Prot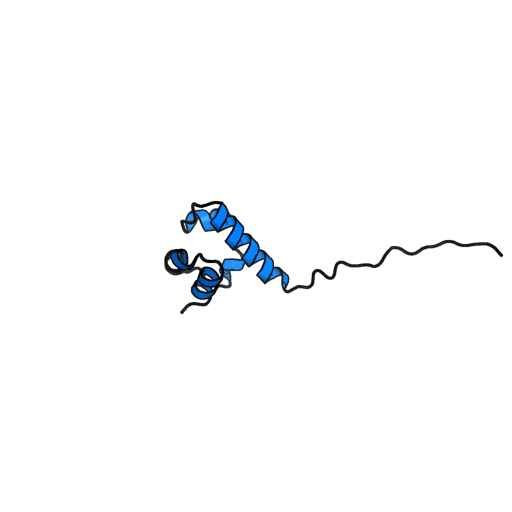ein AF-A0A520GR27-F1 (afdb_monomer)

pLDDT: mean 80.82, std 15.96, range [43.03, 94.12]

Nearest PDB structures (foldseek):
  4rqm-assembly2_B  TM=9.596E-01  e=5.184E-04  Homo sapiens
  4rqm-assembly1_A  TM=9.674E-01  e=1.062E-03  Homo sapiens
  4rqn-assembly1_A  TM=9.303E-01  e=1.521E-03  Homo sapiens
  4nj8-assembly2_B  TM=9.222E-01  e=2.606E-03  Homo sapiens
  4nl9-assembly2_B  TM=9.309E-01  e=5.340E-03  Homo sapiens

Mean predicted aligned error: 10.7 Å

Sequence (80 aa):
MNDVENWLQGLGLGDYAQAFAEQEIAFDLLLELGDDDLKEIGVAALGHRKRMLRSIAGMCGGGSFSALPTPAAPTDRDVL

Radius of gyration: 20.69 Å; Cα contacts (8 Å, |Δi|>4): 46; chains: 1; bounding box: 51×63×24 Å

Foldseek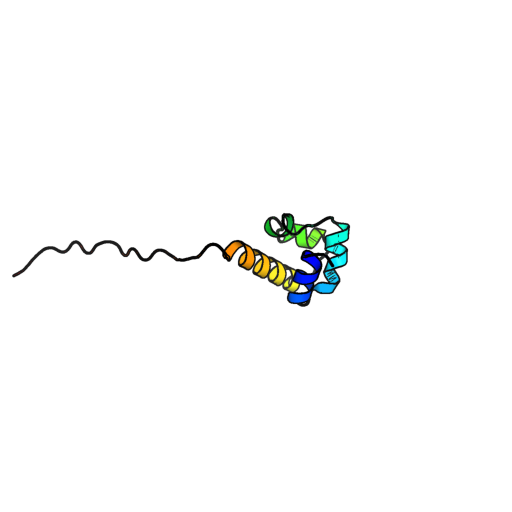 3Di:
DAPQLVVCVVLVNNVLVVLCVVVVNHPVCLLVDDLVNCVVSPVPDPVSSVSSVVVSVVVVPVPDPPPDPPPDDPPDDDDD

Solvent-accessible surface area (backbone atoms only — not comparable to full-atom values): 5098 Å² total; per-residue (Å²): 138,53,72,56,36,56,53,28,44,75,72,74,43,40,88,49,34,59,44,36,55,79,66,68,56,47,72,75,51,52,72,72,56,48,81,62,55,39,42,75,57,61,50,76,51,64,70,57,47,55,52,51,52,52,51,42,54,55,63,69,47,76,60,72,82,70,70,82,80,76,77,78,80,86,88,73,87,88,90,134

Secondary structure (DSSP, 8-state):
--HHHHHHHHTT-GGGHHHHHHTT--TTGGGT--HHHHHHTT---HHHHHHHHHHHHHHHTTS-----------------

Structure (mmCIF, N/CA/C/O backbone):
data_AF-A0A520GR27-F1
#
_entry.id   AF-A0A520GR27-F1
#
loop_
_atom_site.group_PDB
_atom_site.id
_atom_site.type_symbol
_atom_site.label_atom_id
_atom_site.label_alt_id
_atom_site.label_comp_id
_atom_site.label_asym_id
_atom_site.label_entity_id
_atom_site.label_seq_id
_atom_site.pdbx_PDB_ins_code
_atom_site.Cartn_x
_atom_site.Cartn_y
_atom_site.Cartn_z
_atom_site.occupancy
_atom_site.B_iso_or_equiv
_atom_site.auth_seq_id
_atom_site.auth_comp_id
_atom_site.auth_asym_id
_atom_site.auth_atom_id
_atom_site.pdbx_PDB_model_num
ATOM 1 N N . MET A 1 1 ? -5.874 5.454 -13.933 1.00 54.53 1 MET A N 1
ATOM 2 C CA . MET A 1 1 ? -5.608 4.220 -13.173 1.00 54.53 1 MET A CA 1
ATOM 3 C C . MET A 1 1 ? -4.110 4.067 -13.148 1.00 54.53 1 MET A C 1
ATOM 5 O O . MET A 1 1 ? -3.517 3.880 -14.202 1.00 54.53 1 MET A O 1
ATOM 9 N N . ASN A 1 2 ? -3.522 4.318 -11.984 1.00 73.31 2 ASN A N 1
ATOM 10 C CA . ASN A 1 2 ? -2.075 4.331 -11.787 1.00 73.31 2 ASN A CA 1
ATOM 11 C C . ASN A 1 2 ? -1.595 2.889 -11.560 1.00 73.31 2 ASN A C 1
ATOM 13 O O . ASN A 1 2 ? -2.304 2.110 -10.923 1.00 73.31 2 ASN A O 1
ATOM 17 N N . ASP A 1 3 ? -0.402 2.522 -12.028 1.00 86.81 3 ASP A N 1
ATOM 18 C CA . ASP A 1 3 ? 0.128 1.155 -11.879 1.00 86.81 3 ASP A CA 1
ATOM 19 C C . ASP A 1 3 ? 0.177 0.700 -10.407 1.00 86.81 3 ASP A C 1
ATOM 21 O O . ASP A 1 3 ? -0.126 -0.450 -10.085 1.00 86.81 3 ASP A O 1
ATOM 25 N N . VAL A 1 4 ? 0.451 1.642 -9.497 1.00 88.88 4 VAL A N 1
ATOM 26 C CA . VAL A 1 4 ? 0.442 1.450 -8.037 1.00 88.88 4 VAL A CA 1
ATOM 27 C C . VAL A 1 4 ? -0.942 1.063 -7.512 1.00 88.88 4 VAL A C 1
ATOM 29 O O . VAL A 1 4 ? -1.065 0.146 -6.703 1.00 88.88 4 VAL A O 1
ATOM 32 N N . GLU A 1 5 ? -1.997 1.723 -7.992 1.00 90.75 5 GLU A N 1
ATOM 33 C CA . GLU A 1 5 ? -3.382 1.431 -7.606 1.00 90.75 5 GLU A CA 1
ATOM 34 C C . GLU A 1 5 ? -3.776 0.017 -8.038 1.00 90.75 5 GLU A C 1
ATOM 36 O O . GLU A 1 5 ? -4.347 -0.736 -7.250 1.00 90.75 5 GLU A O 1
ATOM 41 N N . ASN A 1 6 ? -3.422 -0.372 -9.265 1.00 91.25 6 ASN A N 1
ATOM 42 C CA . ASN A 1 6 ? -3.720 -1.704 -9.781 1.00 91.25 6 ASN A CA 1
ATOM 43 C C . ASN A 1 6 ? -2.962 -2.797 -9.006 1.00 91.25 6 ASN A C 1
ATOM 45 O O . ASN A 1 6 ? -3.526 -3.844 -8.683 1.00 91.25 6 ASN A O 1
ATOM 49 N N . TRP A 1 7 ? -1.704 -2.536 -8.642 1.00 91.69 7 TRP A N 1
ATOM 50 C CA . TRP A 1 7 ? -0.931 -3.420 -7.771 1.00 91.69 7 TRP A CA 1
ATOM 51 C C . TRP A 1 7 ? -1.569 -3.565 -6.383 1.00 91.69 7 TRP A C 1
ATOM 53 O O . TRP A 1 7 ? -1.779 -4.686 -5.913 1.00 91.69 7 TRP A O 1
ATOM 63 N N . LEU A 1 8 ? -1.946 -2.453 -5.752 1.00 92.56 8 LEU A N 1
ATOM 64 C CA . LEU A 1 8 ? -2.617 -2.454 -4.453 1.00 92.56 8 LEU A CA 1
ATOM 65 C C . LEU A 1 8 ? -3.957 -3.194 -4.504 1.00 92.56 8 LEU A C 1
ATOM 67 O O . LEU A 1 8 ? -4.234 -4.008 -3.622 1.00 92.56 8 LEU A O 1
ATOM 71 N N . GLN A 1 9 ? -4.763 -2.990 -5.548 1.00 92.81 9 GLN A N 1
ATOM 72 C CA . GLN A 1 9 ? -6.004 -3.742 -5.751 1.00 92.81 9 GLN A CA 1
ATOM 73 C C . GLN A 1 9 ? -5.749 -5.247 -5.888 1.00 92.81 9 GLN A C 1
ATOM 75 O O . GLN A 1 9 ? -6.453 -6.037 -5.257 1.00 92.81 9 GLN A O 1
ATOM 80 N N . GLY A 1 10 ? -4.703 -5.658 -6.612 1.00 92.19 10 GLY A N 1
ATOM 81 C CA . GLY A 1 10 ? -4.299 -7.065 -6.718 1.00 92.19 10 GLY A CA 1
ATOM 82 C C . GLY A 1 10 ? -3.921 -7.706 -5.375 1.00 92.19 10 GLY A C 1
ATOM 83 O O . GLY A 1 10 ? -4.095 -8.910 -5.189 1.00 92.19 10 GLY A O 1
ATOM 84 N N . LEU A 1 11 ? -3.461 -6.910 -4.406 1.00 91.44 11 LEU A N 1
ATOM 85 C CA . LEU A 1 11 ? -3.170 -7.359 -3.040 1.00 91.44 11 LEU A CA 1
ATOM 86 C C . LEU A 1 11 ? -4.388 -7.338 -2.099 1.00 91.44 11 LEU A C 1
ATOM 88 O O . LEU A 1 11 ? -4.284 -7.822 -0.963 1.00 91.44 11 LEU A O 1
ATOM 92 N N . GLY A 1 12 ? -5.521 -6.791 -2.554 1.00 93.00 12 GLY A N 1
ATOM 93 C CA . GLY A 1 12 ? -6.689 -6.484 -1.724 1.00 93.00 12 GLY A CA 1
ATOM 94 C C . GLY A 1 12 ? -6.472 -5.277 -0.805 1.00 93.00 12 GLY A C 1
ATOM 95 O O . GLY A 1 12 ? -7.065 -5.209 0.265 1.00 93.00 12 GLY A O 1
ATOM 96 N N . LEU A 1 13 ? -5.574 -4.369 -1.190 1.00 93.25 13 LEU A N 1
ATOM 97 C CA . LEU A 1 13 ? -5.135 -3.187 -0.441 1.00 93.25 13 LEU A CA 1
ATOM 98 C C . LEU A 1 13 ? -5.429 -1.886 -1.211 1.00 93.25 13 LEU A C 1
ATOM 100 O O . LEU A 1 13 ? -4.763 -0.877 -0.994 1.00 93.25 13 LEU A O 1
ATOM 104 N N . GLY A 1 14 ? -6.408 -1.913 -2.122 1.00 91.50 14 GLY A N 1
ATOM 105 C CA . GLY A 1 14 ? -6.757 -0.785 -2.992 1.00 91.50 14 GLY A CA 1
ATOM 106 C C . GLY A 1 14 ? -7.114 0.499 -2.238 1.00 91.50 14 GLY A C 1
ATOM 107 O O . GLY A 1 14 ? -6.833 1.582 -2.738 1.00 91.50 14 GLY A O 1
ATOM 108 N N . ASP A 1 15 ? -7.632 0.394 -1.011 1.00 90.81 15 ASP A N 1
ATOM 109 C CA . ASP A 1 15 ? -7.944 1.542 -0.149 1.00 90.81 15 ASP A CA 1
ATOM 110 C C . ASP A 1 15 ? -6.725 2.424 0.170 1.00 90.81 15 ASP A C 1
ATOM 112 O O . ASP A 1 15 ? -6.874 3.603 0.478 1.00 90.81 15 ASP A O 1
ATOM 116 N N . TYR A 1 16 ? -5.508 1.883 0.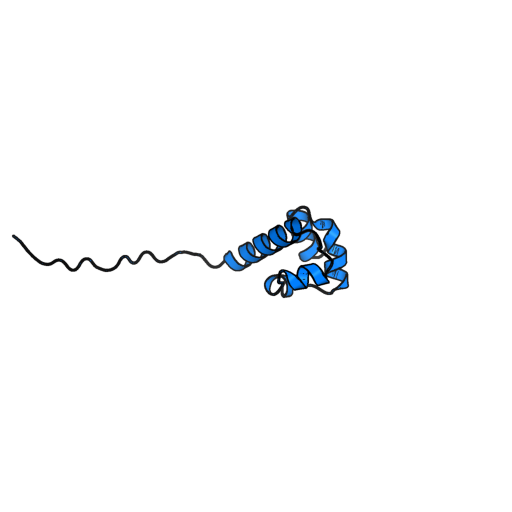064 1.00 91.56 16 TYR A N 1
ATOM 117 C CA . TYR A 1 16 ? -4.280 2.650 0.278 1.00 91.56 16 TYR A CA 1
ATOM 118 C C . TYR A 1 16 ? -3.822 3.423 -0.963 1.00 91.56 16 TYR A C 1
ATOM 120 O O . TYR A 1 16 ? -2.909 4.234 -0.858 1.00 91.56 16 TYR A O 1
ATOM 128 N N . ALA A 1 17 ? -4.433 3.217 -2.134 1.00 90.44 17 ALA A N 1
ATOM 129 C CA . ALA A 1 17 ? -3.969 3.827 -3.380 1.00 90.44 17 ALA A CA 1
ATOM 130 C C . ALA A 1 17 ? -3.955 5.358 -3.328 1.00 90.44 17 ALA A C 1
ATOM 132 O O . ALA A 1 17 ? -3.026 5.978 -3.843 1.00 90.44 17 ALA A O 1
ATOM 133 N N . GLN A 1 18 ? -4.939 5.960 -2.655 1.00 90.19 18 GLN A N 1
ATOM 134 C CA . GLN A 1 18 ? -4.975 7.405 -2.458 1.00 90.19 18 GLN A CA 1
ATOM 135 C C . GLN A 1 18 ? -3.800 7.888 -1.601 1.00 90.19 18 GLN A C 1
ATOM 137 O O . GLN A 1 18 ? -3.111 8.812 -2.012 1.00 90.19 18 GLN A O 1
ATOM 142 N N . ALA A 1 19 ? -3.510 7.218 -0.482 1.00 90.88 19 ALA A N 1
ATOM 143 C CA . ALA A 1 19 ? -2.401 7.592 0.397 1.00 90.88 19 ALA A CA 1
ATOM 144 C C . ALA A 1 19 ? -1.041 7.512 -0.319 1.00 90.88 19 ALA A C 1
ATOM 146 O O . ALA A 1 19 ? -0.181 8.365 -0.126 1.00 90.88 19 ALA A O 1
ATOM 147 N N . PHE A 1 20 ? -0.854 6.518 -1.191 1.00 90.94 20 PHE A N 1
ATOM 148 C CA . PHE A 1 20 ? 0.347 6.419 -2.026 1.00 90.94 20 PHE A CA 1
ATOM 149 C C . PHE A 1 20 ? 0.422 7.551 -3.063 1.00 90.94 20 PHE A C 1
ATOM 151 O O . PHE A 1 20 ? 1.493 8.114 -3.273 1.00 90.94 20 PHE A O 1
ATOM 158 N N . ALA A 1 21 ? -0.701 7.911 -3.689 1.00 89.12 21 ALA A N 1
ATOM 159 C CA . ALA A 1 21 ? -0.754 8.994 -4.670 1.00 89.12 21 ALA A CA 1
ATOM 160 C C . ALA A 1 21 ? -0.544 10.383 -4.039 1.00 89.12 21 ALA A C 1
ATOM 162 O O . ALA A 1 21 ? 0.127 11.221 -4.633 1.00 89.12 21 ALA A O 1
ATOM 163 N N . GLU A 1 22 ? -1.080 10.618 -2.838 1.00 90.56 22 GLU A N 1
ATOM 164 C CA . GLU A 1 22 ? -0.892 11.863 -2.075 1.00 90.56 22 GLU A CA 1
ATOM 165 C C . GLU A 1 22 ? 0.572 12.092 -1.680 1.00 90.56 22 GLU A C 1
ATOM 167 O O . GLU A 1 22 ? 1.005 13.234 -1.571 1.00 90.56 22 GLU A O 1
ATOM 172 N N . GLN A 1 23 ? 1.331 11.009 -1.507 1.00 90.00 23 GLN A N 1
ATOM 173 C CA . GLN A 1 23 ? 2.760 11.019 -1.186 1.00 90.00 23 GLN A CA 1
ATOM 174 C C . GLN A 1 23 ? 3.652 10.938 -2.442 1.00 90.00 23 GLN A C 1
ATOM 176 O O . GLN A 1 23 ? 4.854 10.714 -2.330 1.00 90.00 23 GLN A O 1
ATOM 181 N N . GLU A 1 24 ? 3.068 11.063 -3.641 1.00 89.06 24 GLU A N 1
ATOM 182 C CA . GLU A 1 24 ? 3.754 10.954 -4.939 1.00 89.06 24 GLU A CA 1
ATOM 183 C C . GLU A 1 24 ? 4.577 9.657 -5.109 1.00 89.06 24 GLU A C 1
ATOM 185 O O . GLU A 1 24 ? 5.572 9.609 -5.836 1.00 89.06 24 GLU A O 1
ATOM 190 N N . ILE A 1 25 ? 4.145 8.566 -4.466 1.00 88.81 25 ILE A N 1
ATOM 191 C CA . ILE A 1 25 ? 4.825 7.273 -4.538 1.00 88.81 25 ILE A CA 1
ATOM 192 C C . ILE A 1 25 ? 4.528 6.620 -5.890 1.00 88.81 25 ILE A C 1
ATOM 194 O O . ILE A 1 25 ? 3.421 6.140 -6.151 1.00 88.81 25 ILE A O 1
ATOM 198 N N . ALA A 1 26 ? 5.551 6.565 -6.737 1.00 87.44 26 ALA A N 1
ATOM 199 C CA . ALA A 1 26 ? 5.534 5.860 -8.011 1.00 87.44 26 ALA A CA 1
ATOM 200 C C . ALA A 1 26 ? 6.020 4.403 -7.885 1.00 87.44 26 ALA A C 1
ATOM 202 O O . ALA A 1 26 ? 6.523 3.968 -6.847 1.00 87.44 26 ALA A O 1
ATOM 203 N N . PHE A 1 27 ? 5.890 3.640 -8.974 1.00 85.94 27 PHE A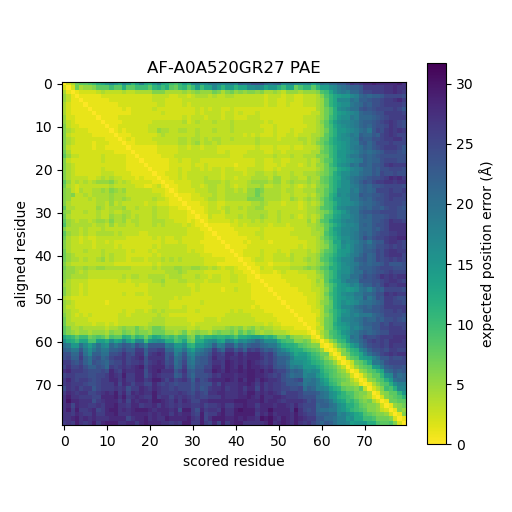 N 1
ATOM 204 C CA . PHE A 1 27 ? 6.303 2.234 -9.028 1.00 85.94 27 PHE A CA 1
ATOM 205 C C . PHE A 1 27 ? 7.817 2.035 -8.825 1.00 85.94 27 PHE A C 1
ATOM 207 O O . PHE A 1 27 ? 8.226 1.012 -8.283 1.00 85.94 27 PHE A O 1
ATOM 214 N N . ASP A 1 28 ? 8.640 3.016 -9.200 1.00 86.38 28 ASP A N 1
ATOM 215 C CA . ASP A 1 28 ? 10.086 3.009 -8.950 1.00 86.38 28 ASP A CA 1
ATOM 216 C C . ASP A 1 28 ? 10.410 3.095 -7.448 1.00 86.38 28 ASP A C 1
ATOM 218 O O . ASP A 1 28 ? 11.198 2.302 -6.935 1.00 86.38 28 ASP A O 1
ATOM 222 N N . LEU A 1 29 ? 9.716 3.978 -6.720 1.00 88.44 29 LEU A N 1
ATOM 223 C CA . LEU A 1 29 ? 9.877 4.163 -5.270 1.00 88.44 29 LEU A CA 1
ATOM 224 C C . LEU A 1 29 ? 9.366 2.961 -4.467 1.00 88.44 29 LEU A C 1
ATOM 226 O O . LEU A 1 29 ? 9.844 2.691 -3.368 1.00 88.44 29 LEU A O 1
ATOM 230 N N . LEU A 1 30 ? 8.417 2.199 -5.018 1.00 88.00 30 LEU A N 1
ATOM 231 C CA . LEU A 1 30 ? 7.889 0.979 -4.404 1.00 88.00 30 LEU A CA 1
ATOM 232 C C . LEU A 1 30 ? 8.966 -0.064 -4.099 1.00 88.00 30 LEU A C 1
ATOM 234 O O . LEU A 1 30 ? 8.818 -0.818 -3.142 1.00 88.00 30 LEU A O 1
ATOM 238 N N . LEU A 1 31 ? 10.041 -0.104 -4.887 1.00 86.31 31 LEU A N 1
ATOM 239 C CA . LEU A 1 31 ? 11.167 -1.020 -4.686 1.00 86.31 31 LEU A CA 1
ATOM 240 C C . LEU A 1 31 ? 12.124 -0.540 -3.584 1.00 86.31 31 LEU A C 1
ATOM 242 O O . LEU A 1 31 ? 12.851 -1.351 -3.012 1.00 86.31 31 LEU A O 1
ATOM 246 N N . GLU A 1 32 ? 12.103 0.757 -3.279 1.00 87.88 32 GLU A N 1
ATOM 247 C CA . GLU A 1 32 ? 12.919 1.402 -2.244 1.00 87.88 32 GLU A CA 1
ATOM 248 C C . GLU A 1 32 ? 12.188 1.490 -0.894 1.00 87.88 32 GLU A C 1
ATOM 250 O O . GLU A 1 32 ? 12.806 1.731 0.141 1.00 87.88 32 GLU A O 1
ATOM 255 N N . LEU A 1 33 ? 10.877 1.236 -0.898 1.00 89.81 33 LEU A N 1
ATOM 256 C CA . LEU A 1 33 ? 9.987 1.323 0.253 1.00 89.81 33 LEU A CA 1
ATOM 257 C C . LEU A 1 33 ? 10.283 0.268 1.329 1.00 89.81 33 LEU A C 1
ATOM 259 O O . LEU A 1 33 ? 10.206 -0.945 1.104 1.00 89.81 33 LEU A O 1
ATOM 263 N N . GLY A 1 34 ? 10.551 0.745 2.544 1.00 90.19 34 GLY A N 1
ATOM 264 C CA . GLY A 1 34 ? 10.751 -0.053 3.743 1.00 90.19 34 GLY A CA 1
ATOM 265 C C . GLY A 1 34 ? 9.525 -0.134 4.656 1.00 90.19 34 GLY A C 1
ATOM 266 O O . GLY A 1 34 ? 8.458 0.429 4.416 1.00 90.19 34 GLY A O 1
ATOM 267 N N . ASP A 1 35 ? 9.682 -0.866 5.762 1.00 91.75 35 ASP A N 1
ATOM 268 C CA . ASP A 1 35 ? 8.633 -1.009 6.784 1.00 91.75 35 ASP A CA 1
ATOM 269 C C . ASP A 1 35 ? 8.264 0.327 7.449 1.00 91.75 35 ASP A C 1
ATOM 271 O O . ASP A 1 35 ? 7.116 0.483 7.876 1.00 91.75 35 ASP A O 1
ATOM 275 N N . ASP A 1 36 ? 9.224 1.254 7.540 1.00 91.81 36 ASP A N 1
ATOM 276 C CA . ASP A 1 36 ? 9.053 2.584 8.129 1.00 91.81 36 ASP A CA 1
ATOM 277 C C . ASP A 1 36 ? 8.374 3.557 7.162 1.00 91.81 36 ASP A C 1
ATOM 279 O O . ASP A 1 36 ? 7.398 4.194 7.548 1.00 91.81 36 ASP A O 1
ATOM 283 N N . ASP A 1 37 ? 8.761 3.563 5.887 1.00 91.88 37 ASP A N 1
ATOM 284 C CA . ASP A 1 37 ? 8.113 4.383 4.855 1.00 91.88 37 ASP A CA 1
ATOM 285 C C . ASP A 1 37 ? 6.628 4.011 4.708 1.00 91.88 37 ASP A C 1
ATOM 287 O O . ASP A 1 37 ? 5.748 4.865 4.620 1.00 91.88 37 ASP A O 1
ATOM 291 N N . LEU A 1 38 ? 6.303 2.716 4.801 1.00 91.88 38 LEU A N 1
ATOM 292 C CA . LEU A 1 38 ? 4.912 2.263 4.828 1.00 91.88 38 LEU A CA 1
ATOM 293 C C . LEU A 1 38 ? 4.139 2.772 6.058 1.00 91.88 38 LEU A C 1
ATOM 295 O O . LEU A 1 38 ? 2.927 2.977 5.964 1.00 91.88 38 LEU A O 1
ATOM 299 N N . LYS A 1 39 ? 4.792 2.973 7.212 1.00 91.75 39 LYS A N 1
ATOM 300 C CA . LYS A 1 39 ? 4.139 3.616 8.367 1.00 91.75 39 LYS A CA 1
ATOM 301 C C . LYS A 1 39 ? 3.885 5.094 8.088 1.00 91.75 39 LYS A C 1
ATOM 303 O O . LYS A 1 39 ? 2.796 5.557 8.413 1.00 91.75 39 LYS A O 1
ATOM 308 N N . GLU A 1 40 ? 4.849 5.791 7.489 1.00 91.06 40 GLU A N 1
ATOM 309 C CA . GLU A 1 40 ? 4.755 7.219 7.140 1.00 91.06 40 GLU A CA 1
ATOM 310 C C . GLU A 1 40 ? 3.605 7.482 6.155 1.00 91.06 40 GLU A C 1
ATOM 312 O O . GLU A 1 40 ? 2.839 8.426 6.330 1.00 91.06 40 GLU A O 1
ATOM 317 N N . I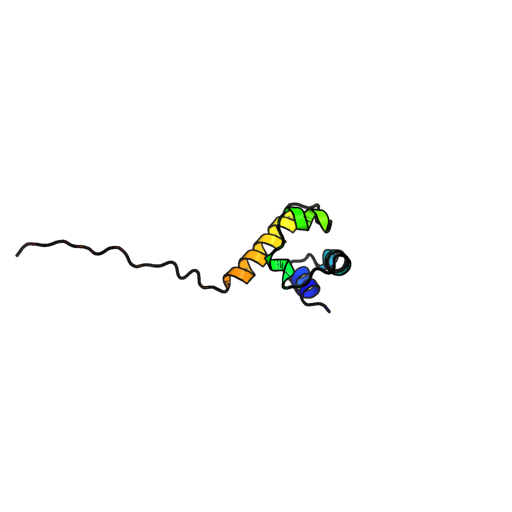LE A 1 41 ? 3.395 6.580 5.189 1.00 90.56 41 ILE A N 1
ATOM 318 C CA . ILE A 1 41 ? 2.263 6.629 4.244 1.00 90.56 41 ILE A CA 1
ATOM 319 C C . ILE A 1 41 ? 0.908 6.379 4.945 1.00 90.56 41 ILE A C 1
ATOM 321 O O . ILE A 1 41 ? -0.151 6.670 4.395 1.00 90.56 41 ILE A O 1
ATOM 325 N N . GLY A 1 42 ? 0.906 5.854 6.174 1.00 89.69 42 GLY A N 1
ATOM 326 C CA . GLY A 1 42 ? -0.307 5.597 6.958 1.00 89.69 42 GLY A CA 1
ATOM 327 C C . GLY A 1 42 ? -0.738 4.128 7.004 1.00 89.69 42 GLY A C 1
ATOM 328 O O . GLY A 1 42 ? -1.833 3.807 7.477 1.00 89.69 42 GLY A O 1
ATOM 329 N N . VAL A 1 43 ? 0.111 3.190 6.571 1.00 92.44 43 VAL A N 1
ATOM 330 C CA . VAL A 1 43 ? -0.166 1.748 6.657 1.00 92.44 43 VAL A CA 1
ATOM 331 C C . VAL A 1 43 ? 0.142 1.234 8.070 1.00 92.44 43 VAL A C 1
ATOM 333 O O . VAL A 1 43 ? 1.118 0.531 8.318 1.00 92.44 43 VAL A O 1
ATOM 336 N N . ALA A 1 44 ? -0.720 1.538 9.040 1.00 89.75 44 ALA A N 1
ATOM 337 C CA . ALA A 1 44 ? -0.507 1.130 10.436 1.00 89.75 44 ALA A CA 1
ATOM 338 C C . ALA A 1 44 ? -0.551 -0.402 10.647 1.00 89.75 44 ALA A C 1
ATOM 340 O O . ALA A 1 44 ? 0.142 -0.957 11.507 1.00 89.75 44 ALA A O 1
ATOM 341 N N . ALA A 1 45 ? -1.350 -1.116 9.849 1.00 93.25 45 ALA A N 1
ATOM 342 C CA . ALA A 1 45 ? -1.550 -2.554 9.994 1.00 93.25 45 ALA A CA 1
ATOM 343 C C . ALA A 1 45 ? -0.300 -3.353 9.582 1.00 93.25 45 ALA A C 1
ATOM 345 O O . ALA A 1 45 ? 0.052 -3.431 8.404 1.00 93.25 45 ALA A O 1
ATOM 346 N N . LEU A 1 46 ? 0.335 -4.032 10.546 1.00 91.62 46 LEU A N 1
ATOM 347 C CA . LEU A 1 46 ? 1.530 -4.859 10.306 1.00 91.62 46 LEU A CA 1
ATOM 348 C C . LEU A 1 46 ? 1.305 -5.921 9.215 1.00 91.62 46 LEU A C 1
ATOM 350 O O . LEU A 1 46 ? 2.189 -6.167 8.397 1.00 91.62 46 LEU A O 1
ATOM 354 N N . GLY A 1 47 ? 0.116 -6.531 9.174 1.00 94.00 47 GLY A N 1
ATOM 355 C CA . GLY A 1 47 ? -0.231 -7.529 8.160 1.00 94.00 47 GLY A CA 1
ATOM 356 C C . GLY A 1 47 ? -0.241 -6.966 6.735 1.00 94.00 47 GLY A C 1
ATOM 357 O O . GLY A 1 47 ? 0.221 -7.638 5.814 1.00 94.00 47 GLY A O 1
ATOM 358 N N . HIS A 1 48 ? -0.711 -5.729 6.554 1.00 94.12 48 HIS A N 1
ATOM 359 C CA . HIS A 1 48 ? -0.726 -5.060 5.250 1.00 94.12 48 HIS A CA 1
ATOM 360 C C . HIS A 1 48 ? 0.696 -4.719 4.813 1.00 94.12 48 HIS A C 1
ATOM 362 O O . HIS A 1 48 ? 1.089 -5.071 3.704 1.00 94.12 48 HIS A O 1
ATOM 368 N N . ARG A 1 49 ? 1.508 -4.172 5.726 1.00 93.75 49 ARG A N 1
ATOM 369 C CA . ARG A 1 49 ? 2.918 -3.858 5.455 1.00 93.75 49 ARG A CA 1
ATOM 370 C C . ARG A 1 49 ? 3.720 -5.086 5.048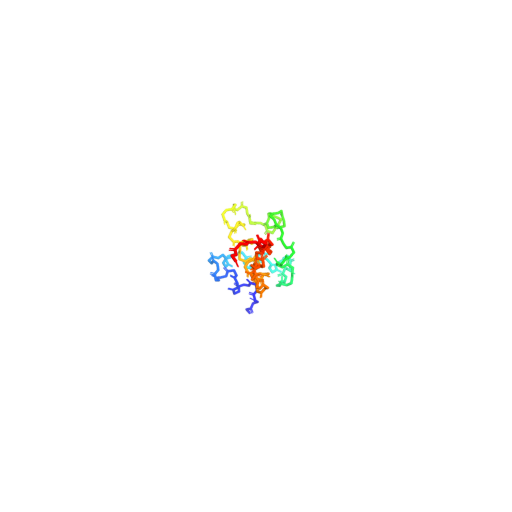 1.00 93.75 49 ARG A C 1
ATOM 372 O O . ARG A 1 49 ? 4.365 -5.092 4.005 1.00 93.75 49 ARG A O 1
ATOM 379 N N . LYS A 1 50 ? 3.600 -6.184 5.801 1.00 94.12 50 LYS A N 1
ATOM 380 C CA . LYS A 1 50 ? 4.237 -7.464 5.446 1.00 94.12 50 LYS A CA 1
ATOM 381 C C . LYS A 1 50 ? 3.781 -7.986 4.083 1.00 94.12 50 LYS A C 1
ATOM 383 O O . LYS A 1 50 ? 4.588 -8.575 3.368 1.00 94.12 50 LYS A O 1
ATOM 388 N N . ARG A 1 51 ? 2.509 -7.795 3.720 1.00 93.69 51 ARG A N 1
ATOM 389 C CA . ARG A 1 51 ? 1.965 -8.227 2.426 1.00 93.69 51 ARG A CA 1
ATOM 390 C C . ARG A 1 51 ? 2.523 -7.390 1.270 1.00 93.69 51 ARG A C 1
ATOM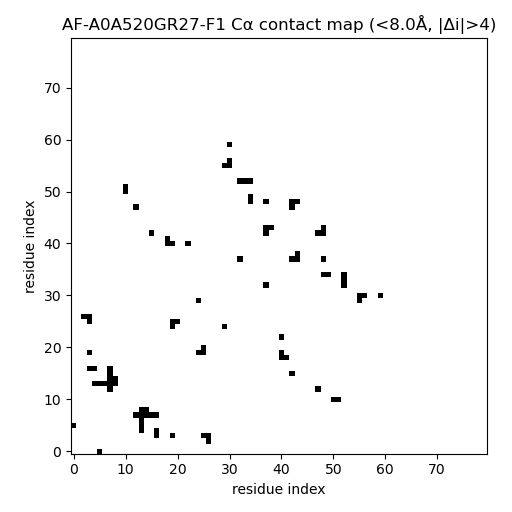 392 O O . ARG A 1 51 ? 2.947 -7.976 0.278 1.00 93.69 51 ARG A O 1
ATOM 399 N N . MET A 1 52 ? 2.594 -6.068 1.434 1.00 92.25 52 MET A N 1
ATOM 400 C CA . MET A 1 52 ? 3.214 -5.149 0.473 1.00 92.25 52 MET A CA 1
ATOM 401 C C . MET A 1 52 ? 4.694 -5.488 0.265 1.00 92.25 52 MET A C 1
ATOM 403 O O . MET A 1 52 ? 5.083 -5.821 -0.851 1.00 92.25 52 MET A O 1
ATOM 407 N N . LEU A 1 53 ? 5.485 -5.547 1.343 1.00 91.56 53 LEU A N 1
ATOM 408 C CA . LEU A 1 53 ? 6.916 -5.884 1.291 1.00 91.56 53 LEU A CA 1
ATOM 409 C C . LEU A 1 53 ? 7.180 -7.242 0.629 1.00 91.56 53 LEU A C 1
ATOM 411 O O . LEU A 1 53 ? 8.125 -7.392 -0.140 1.00 91.56 53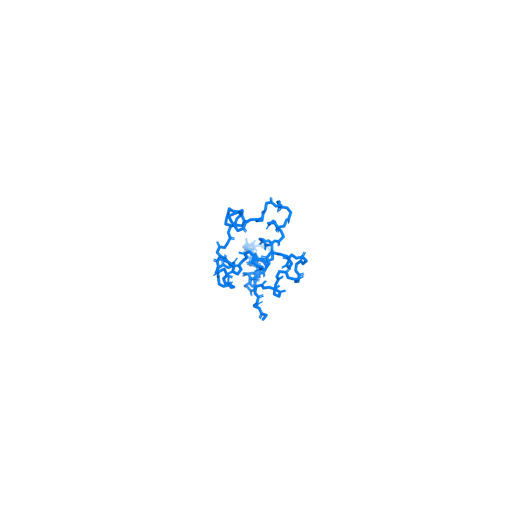 LEU A O 1
ATOM 415 N N . ARG A 1 54 ? 6.330 -8.245 0.887 1.00 91.94 54 ARG A N 1
ATOM 416 C CA . ARG A 1 54 ? 6.446 -9.557 0.236 1.00 91.94 54 ARG A CA 1
ATOM 417 C C . ARG A 1 54 ? 6.199 -9.481 -1.268 1.00 91.94 54 ARG A C 1
ATOM 419 O O . ARG A 1 54 ? 6.880 -10.170 -2.020 1.00 91.94 54 ARG A O 1
ATOM 426 N N . SER A 1 55 ? 5.226 -8.682 -1.698 1.00 91.31 55 SER A N 1
ATOM 427 C CA . SER A 1 55 ? 4.952 -8.494 -3.121 1.00 91.31 55 SER A CA 1
ATOM 428 C C . SER A 1 55 ? 6.073 -7.721 -3.814 1.00 91.31 55 SER A C 1
ATOM 430 O O . SER A 1 55 ? 6.475 -8.129 -4.898 1.00 91.31 55 SER A O 1
ATOM 432 N N . ILE A 1 56 ? 6.599 -6.671 -3.177 1.00 89.50 56 ILE A N 1
ATOM 433 C CA . ILE A 1 56 ? 7.742 -5.880 -3.662 1.00 89.50 56 ILE A CA 1
ATOM 434 C C . ILE A 1 56 ? 8.974 -6.784 -3.825 1.00 89.50 56 ILE A C 1
ATOM 436 O O . ILE A 1 56 ? 9.597 -6.817 -4.884 1.00 89.50 56 ILE A O 1
ATOM 440 N N . ALA A 1 57 ? 9.270 -7.624 -2.826 1.00 87.69 57 ALA A N 1
ATOM 441 C CA . ALA A 1 57 ? 10.351 -8.608 -2.914 1.00 87.69 57 ALA A CA 1
ATOM 442 C C . ALA A 1 57 ? 10.153 -9.610 -4.071 1.00 87.69 57 ALA A C 1
ATOM 444 O O . ALA A 1 57 ? 11.122 -10.026 -4.704 1.00 87.69 57 ALA A O 1
ATOM 445 N N . GLY A 1 58 ? 8.903 -9.977 -4.375 1.00 85.56 58 GLY A N 1
ATOM 446 C CA . GLY A 1 58 ? 8.562 -10.815 -5.527 1.00 85.56 58 GLY A CA 1
ATOM 447 C C . GLY A 1 58 ? 8.796 -10.136 -6.881 1.00 85.56 58 GLY A C 1
ATOM 448 O O . GLY A 1 58 ? 9.116 -10.823 -7.845 1.00 85.56 58 GLY A O 1
ATOM 449 N N . MET A 1 59 ? 8.699 -8.805 -6.950 1.00 80.75 59 MET A N 1
ATOM 450 C CA . MET A 1 59 ? 8.965 -8.020 -8.164 1.00 80.75 59 MET A CA 1
ATOM 451 C C . MET A 1 59 ? 10.466 -7.914 -8.458 1.00 80.75 59 MET A C 1
ATOM 453 O O . MET A 1 59 ? 10.882 -8.136 -9.593 1.00 80.75 59 MET A O 1
ATOM 457 N N . CYS A 1 60 ? 11.295 -7.691 -7.430 1.00 66.88 60 CYS A N 1
ATOM 458 C CA . CYS A 1 60 ? 12.759 -7.779 -7.548 1.00 66.88 60 CYS A CA 1
ATOM 459 C C . CYS A 1 60 ? 13.244 -9.200 -7.899 1.00 66.88 60 CYS A C 1
ATOM 461 O O . CYS A 1 60 ? 14.308 -9.377 -8.490 1.00 66.88 60 CYS A O 1
ATOM 463 N N . GLY A 1 61 ? 12.453 -10.223 -7.559 1.00 56.91 61 GLY A N 1
ATOM 464 C CA . GLY A 1 61 ? 12.749 -11.642 -7.781 1.00 56.91 61 GLY A CA 1
ATOM 465 C C . GLY A 1 61 ? 12.632 -12.141 -9.227 1.00 56.91 61 GLY A C 1
ATOM 466 O O . GLY A 1 61 ? 12.856 -13.326 -9.467 1.00 56.91 61 GLY A O 1
ATOM 467 N N . GLY A 1 62 ? 12.337 -11.270 -10.201 1.00 48.88 62 GLY A N 1
ATOM 468 C CA . GLY A 1 62 ? 12.458 -11.585 -11.635 1.00 48.88 62 GLY A CA 1
ATOM 469 C C . GLY A 1 62 ? 13.898 -11.887 -12.083 1.00 48.88 62 GLY A C 1
ATOM 470 O O . GLY A 1 62 ? 14.120 -12.395 -13.181 1.00 48.88 62 GLY A O 1
ATOM 471 N N . GLY A 1 63 ? 14.886 -11.634 -11.222 1.00 47.53 63 GLY A N 1
ATOM 472 C CA . GLY A 1 63 ? 16.202 -12.248 -11.304 1.00 47.53 63 GLY A CA 1
ATOM 473 C C . GLY A 1 63 ? 16.162 -13.631 -10.671 1.00 47.53 63 GLY A C 1
ATOM 474 O O . GLY A 1 63 ? 16.262 -13.755 -9.455 1.00 47.53 63 GLY A O 1
ATOM 475 N N . SER A 1 64 ? 16.018 -14.651 -11.516 1.00 43.03 64 SER A N 1
ATOM 476 C CA . SER A 1 64 ? 16.331 -16.053 -11.248 1.00 43.03 64 SER A CA 1
ATOM 477 C C . SER A 1 64 ? 17.210 -16.244 -10.007 1.00 43.03 64 SER A C 1
ATOM 479 O O . SER A 1 64 ? 18.436 -16.169 -10.089 1.00 43.03 64 SER A O 1
ATOM 481 N N . PHE A 1 65 ? 16.611 -16.637 -8.883 1.00 48.69 65 PHE A N 1
ATOM 482 C CA . PHE A 1 65 ? 17.308 -17.521 -7.953 1.00 48.69 65 PHE A CA 1
ATOM 483 C C . PHE A 1 65 ? 17.434 -18.897 -8.631 1.00 48.69 65 PHE A C 1
ATOM 485 O O . PHE A 1 65 ? 16.913 -19.902 -8.157 1.00 48.69 65 PHE A O 1
ATOM 492 N N . SER A 1 66 ? 18.161 -18.958 -9.754 1.00 46.28 66 SER A N 1
ATOM 493 C CA . SER A 1 66 ? 18.908 -20.158 -10.103 1.00 46.28 66 SER A CA 1
ATOM 494 C C . SER A 1 66 ? 20.095 -20.163 -9.159 1.00 46.28 66 SER A C 1
ATOM 496 O O . SER A 1 66 ? 21.206 -19.759 -9.498 1.00 46.28 66 SER A O 1
ATOM 498 N N . ALA A 1 67 ? 19.797 -20.560 -7.925 1.00 47.69 67 ALA A N 1
ATOM 499 C CA . ALA A 1 67 ? 20.773 -21.066 -6.994 1.00 47.69 67 ALA A CA 1
ATOM 500 C C . ALA A 1 67 ? 21.745 -21.959 -7.769 1.00 47.69 67 ALA A C 1
ATOM 502 O O . ALA A 1 67 ? 21.323 -22.901 -8.436 1.00 47.69 67 ALA A O 1
ATOM 503 N N . LEU A 1 68 ? 23.029 -21.615 -7.722 1.00 54.53 68 LEU A N 1
ATOM 504 C CA . LEU A 1 68 ? 24.125 -22.471 -8.155 1.00 54.53 68 LEU A CA 1
ATOM 505 C C . LEU A 1 68 ? 23.918 -23.901 -7.635 1.00 54.53 68 LEU A C 1
ATOM 507 O O . LEU A 1 68 ? 23.827 -24.086 -6.419 1.00 54.53 68 LEU A O 1
ATOM 511 N N . PRO A 1 69 ? 24.008 -24.919 -8.503 1.00 55.03 69 PRO A N 1
ATOM 512 C CA . PRO A 1 69 ? 24.519 -26.207 -8.110 1.00 55.03 69 PRO A CA 1
ATOM 513 C C . PRO A 1 69 ? 25.779 -26.458 -8.935 1.00 55.03 69 PRO A C 1
ATOM 515 O O . PRO A 1 69 ? 25.750 -27.190 -9.920 1.00 55.03 69 PRO A O 1
ATOM 518 N N . THR A 1 70 ? 26.905 -25.873 -8.532 1.00 45.47 70 THR A N 1
ATOM 519 C CA . THR A 1 70 ? 28.182 -26.532 -8.817 1.00 45.47 70 THR A CA 1
ATOM 520 C C . THR A 1 70 ? 28.618 -27.175 -7.511 1.00 45.47 70 THR A C 1
ATOM 522 O O . THR A 1 70 ? 29.302 -26.528 -6.715 1.00 45.47 70 THR A O 1
ATOM 525 N N . PRO A 1 71 ? 28.161 -28.407 -7.211 1.00 66.50 71 PRO A N 1
ATOM 526 C CA . PRO A 1 71 ? 28.789 -29.175 -6.155 1.00 66.50 71 PRO A CA 1
ATOM 527 C C . PRO A 1 71 ? 30.278 -29.280 -6.483 1.00 66.50 71 PRO A C 1
ATOM 529 O O . PRO A 1 71 ? 30.673 -29.587 -7.609 1.00 66.50 71 PRO A O 1
ATOM 532 N N . ALA A 1 72 ? 31.081 -28.944 -5.479 1.00 59.47 72 ALA A N 1
ATOM 533 C CA . ALA A 1 72 ? 32.515 -29.117 -5.472 1.00 59.47 72 ALA A CA 1
ATOM 534 C C . ALA A 1 72 ? 32.906 -30.499 -6.020 1.00 59.47 72 ALA A C 1
ATOM 536 O O . ALA A 1 72 ? 32.243 -31.505 -5.761 1.00 59.47 72 ALA A O 1
ATOM 537 N N . ALA A 1 73 ? 33.993 -30.510 -6.785 1.00 59.16 73 ALA A N 1
ATOM 538 C CA . ALA A 1 73 ? 34.607 -31.690 -7.367 1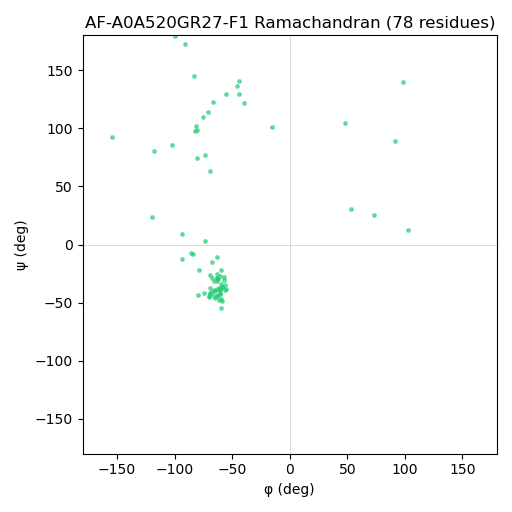.00 59.16 73 ALA A CA 1
ATOM 539 C C . ALA A 1 73 ? 34.747 -32.857 -6.367 1.00 59.16 73 ALA A C 1
ATOM 541 O O . ALA A 1 73 ? 35.249 -32.639 -5.262 1.00 59.16 73 ALA A O 1
ATOM 542 N N . PRO A 1 74 ? 34.443 -34.106 -6.762 1.00 62.22 74 PRO A N 1
ATOM 543 C CA . PRO A 1 74 ? 35.091 -35.260 -6.169 1.00 62.22 74 PRO A CA 1
ATOM 544 C C . PRO A 1 74 ? 36.468 -35.428 -6.825 1.00 62.22 74 PRO A C 1
ATOM 546 O O . PRO A 1 74 ? 36.599 -35.970 -7.921 1.00 62.22 74 PRO A O 1
ATOM 549 N N . THR A 1 75 ? 37.508 -34.943 -6.149 1.00 69.56 75 THR A N 1
ATOM 550 C CA . THR A 1 75 ? 38.843 -35.526 -6.308 1.00 69.56 75 THR A CA 1
ATOM 551 C C . THR A 1 75 ? 38.894 -36.763 -5.423 1.00 69.56 75 THR A C 1
ATOM 553 O O . THR A 1 75 ? 39.070 -36.634 -4.217 1.00 69.56 75 THR A O 1
ATOM 556 N N . ASP A 1 76 ? 38.754 -37.933 -6.031 1.00 63.47 76 ASP A N 1
ATOM 557 C CA . ASP A 1 76 ? 39.194 -39.229 -5.500 1.00 63.47 76 ASP A CA 1
ATOM 558 C C . ASP A 1 76 ? 39.426 -40.100 -6.748 1.00 63.47 76 ASP A C 1
ATOM 560 O O . ASP A 1 76 ? 38.487 -40.409 -7.474 1.00 63.47 76 ASP A O 1
ATOM 564 N N . ARG A 1 77 ? 40.628 -40.183 -7.326 1.00 64.69 77 ARG A N 1
ATOM 565 C CA . ARG A 1 77 ? 41.856 -40.842 -6.856 1.00 64.69 77 ARG A CA 1
ATOM 566 C C . ARG A 1 77 ? 41.613 -42.278 -6.352 1.00 64.69 77 ARG A C 1
ATOM 568 O O . ARG A 1 77 ? 41.269 -42.468 -5.202 1.00 64.69 77 ARG A O 1
ATOM 575 N N . ASP A 1 78 ? 42.022 -43.224 -7.202 1.00 63.09 78 ASP A N 1
ATOM 576 C CA . ASP A 1 78 ? 42.611 -44.539 -6.878 1.00 63.09 78 ASP A CA 1
ATOM 577 C C . ASP A 1 78 ? 41.738 -45.821 -6.871 1.00 63.09 78 ASP A C 1
ATOM 579 O O . ASP A 1 78 ? 40.636 -45.860 -6.337 1.00 63.09 78 ASP A O 1
ATOM 583 N N . VAL A 1 79 ? 42.360 -46.891 -7.404 1.00 57.41 79 VAL A N 1
ATOM 584 C CA . VAL A 1 79 ? 42.076 -48.346 -7.318 1.00 57.41 79 VAL A CA 1
ATOM 585 C C . VAL A 1 79 ? 41.167 -49.001 -8.379 1.00 57.41 79 VAL A C 1
ATOM 587 O O . VAL A 1 79 ? 39.974 -49.211 -8.165 1.00 57.41 79 VAL A O 1
ATOM 590 N N . LEU A 1 80 ? 41.787 -49.459 -9.483 1.00 54.56 80 LEU A N 1
ATOM 591 C CA . LEU A 1 80 ? 42.024 -50.896 -9.772 1.00 54.56 80 LEU A CA 1
ATOM 592 C C . LEU A 1 80 ? 43.042 -51.106 -10.906 1.00 54.56 80 LEU A C 1
ATOM 594 O O . LEU A 1 80 ? 42.926 -50.418 -11.943 1.00 54.56 80 LEU A O 1
#